Protein AF-A0A7S2V413-F1 (afdb_monomer_lite)

pLDDT: mean 97.08, std 3.79, range [61.97, 98.81]

Secondary structure (DSSP, 8-state):
-TT-BHHHHHHHHHHHHHHHHHHHTSB-S-HHHHHHTTTHHHH--S-S--B-SSSSS-S-SS-TTSPPPP-STTGGG-S--PBP-TT--B---------HHHHHHHHH-HHHHTTB-HHHHHTTTT--

Foldseek 3Di:
DFQAWLVVVQLVLLLVVLVVCCVLVQWDDDSVLCVVLVVSCLFFQARQKAFPDPDRRDPDLDDPPFDDQDPDGSSNRHSHRHGDHPPTDMDGHRGTDLDPVSVVVQCVDPSRVNTGDVVSSVVCPPPD

Radius of gyration: 15.75 Å; chains: 1; bounding box: 39×26×43 Å

InterPro domains:
  IPR000994 Peptidase M24 [PF00557] (1-100)
  IPR036005 Creatinase/aminopeptidase-like [G3DSA:3.90.230.10] (1-128)
  IPR036005 Creatinase/aminopeptidase-like [SSF55920] (1-101)
  IPR052433 Xaa-Pro dipeptidase-like [PTHR48480] (1-128)

Organism: NCBI:txid94617

Structure (mmCIF, N/CA/C/O backbone):
data_AF-A0A7S2V413-F1
#
_entry.id   AF-A0A7S2V413-F1
#
loop_
_atom_site.group_PDB
_atom_site.id
_atom_site.type_symbol
_atom_site.label_atom_id
_atom_site.label_alt_id
_atom_site.label_comp_id
_atom_site.label_asym_id
_atom_site.label_entity_id
_atom_site.label_seq_id
_atom_site.pdbx_PDB_ins_code
_atom_site.Cartn_x
_atom_site.Cartn_y
_atom_site.Cartn_z
_atom_site.occupancy
_atom_site.B_iso_or_equiv
_atom_site.auth_seq_id
_atom_site.auth_comp_id
_atom_site.auth_asym_id
_atom_site.auth_atom_id
_atom_site.pdbx_PDB_model_num
ATOM 1 N N . LYS A 1 1 ? -1.317 -0.142 -18.344 1.00 94.44 1 LYS A N 1
ATOM 2 C CA . LYS A 1 1 ? -1.028 0.143 -19.780 1.00 94.44 1 LYS A CA 1
ATOM 3 C C . LYS A 1 1 ? 0.245 0.981 -19.879 1.00 94.44 1 LYS A C 1
ATOM 5 O O . LYS A 1 1 ? 0.560 1.610 -18.870 1.00 94.44 1 LYS A O 1
ATOM 10 N N . PRO A 1 2 ? 0.942 1.027 -21.032 1.00 97.94 2 PRO A N 1
ATOM 11 C CA . PRO A 1 2 ? 2.110 1.890 -21.187 1.00 97.94 2 PRO A CA 1
ATOM 12 C C . PRO A 1 2 ? 1.807 3.350 -20.817 1.00 97.94 2 PRO A C 1
ATOM 14 O O . PRO A 1 2 ? 0.722 3.850 -21.121 1.00 97.94 2 PRO A O 1
ATOM 17 N N . GLY A 1 3 ? 2.746 3.998 -20.134 1.00 97.62 3 GLY A N 1
ATOM 18 C CA . GLY A 1 3 ? 2.659 5.371 -19.639 1.00 97.62 3 GLY A CA 1
ATOM 19 C C . GLY A 1 3 ? 2.013 5.545 -18.259 1.00 97.62 3 GLY A C 1
ATOM 20 O O . GLY A 1 3 ? 2.098 6.635 -17.710 1.00 97.62 3 GLY A O 1
ATOM 21 N N . VAL A 1 4 ? 1.384 4.516 -17.680 1.00 98.19 4 VAL A N 1
ATOM 22 C CA . VAL A 1 4 ? 0.799 4.602 -16.325 1.00 98.19 4 VAL A CA 1
ATOM 23 C C . VAL A 1 4 ? 1.890 4.468 -15.266 1.00 98.19 4 VAL A C 1
ATOM 25 O O . VAL A 1 4 ? 2.691 3.541 -15.351 1.00 98.19 4 VAL A O 1
ATOM 28 N N . SER A 1 5 ? 1.895 5.344 -14.263 1.00 97.62 5 SER A N 1
ATOM 29 C CA . SER A 1 5 ? 2.786 5.242 -13.103 1.00 97.62 5 SER A CA 1
ATOM 30 C C . SER A 1 5 ? 2.411 4.053 -12.219 1.00 97.62 5 SER A C 1
ATOM 32 O O . SER A 1 5 ? 1.235 3.828 -11.929 1.00 97.62 5 SER A O 1
ATOM 34 N N . TRP A 1 6 ? 3.406 3.283 -11.768 1.00 98.44 6 TRP A N 1
ATOM 35 C CA . TRP A 1 6 ? 3.160 2.199 -10.814 1.00 98.44 6 TRP A CA 1
ATOM 36 C C . TRP A 1 6 ? 2.737 2.714 -9.432 1.00 98.44 6 TRP A C 1
ATOM 38 O O . TRP A 1 6 ? 1.986 2.031 -8.737 1.00 98.44 6 TRP A O 1
ATOM 48 N N . LEU A 1 7 ? 3.140 3.938 -9.067 1.00 97.38 7 LEU A N 1
ATOM 49 C CA . LEU A 1 7 ? 2.653 4.605 -7.856 1.00 97.38 7 LEU A CA 1
ATOM 50 C C . LEU A 1 7 ? 1.141 4.836 -7.937 1.00 97.38 7 LEU A C 1
ATOM 52 O O . LEU A 1 7 ? 0.430 4.454 -7.018 1.00 97.38 7 LEU A O 1
ATOM 56 N N . ASP A 1 8 ? 0.633 5.325 -9.071 1.00 98.06 8 ASP A N 1
ATOM 57 C CA . ASP A 1 8 ? -0.807 5.566 -9.253 1.00 98.06 8 ASP A CA 1
ATOM 58 C C . ASP A 1 8 ? -1.622 4.267 -9.143 1.00 98.06 8 ASP A C 1
ATOM 60 O O . ASP A 1 8 ? -2.776 4.271 -8.716 1.00 98.06 8 ASP A O 1
ATOM 64 N N . MET A 1 9 ? -1.036 3.130 -9.537 1.00 98.62 9 MET A N 1
ATOM 65 C CA . MET A 1 9 ? -1.678 1.823 -9.375 1.00 98.62 9 MET A CA 1
ATOM 66 C C . MET A 1 9 ? -1.701 1.383 -7.912 1.00 98.62 9 MET A C 1
ATOM 68 O O . MET A 1 9 ? -2.717 0.857 -7.457 1.00 98.62 9 MET A O 1
ATOM 72 N N . HIS A 1 10 ? -0.628 1.633 -7.158 1.00 98.50 10 HIS A N 1
ATOM 73 C CA . HIS A 1 10 ? -0.616 1.409 -5.714 1.00 98.50 10 HIS A CA 1
ATOM 74 C C . HIS A 1 10 ? -1.648 2.297 -5.002 1.00 98.50 10 HIS A C 1
ATOM 76 O O . HIS A 1 10 ? -2.454 1.778 -4.229 1.00 98.50 10 HIS A O 1
ATOM 82 N N . ASP A 1 11 ? -1.731 3.582 -5.354 1.00 98.06 11 ASP A N 1
ATOM 83 C CA . ASP A 1 11 ? -2.757 4.506 -4.851 1.00 98.06 11 ASP A CA 1
ATOM 84 C C . ASP A 1 11 ? -4.162 3.992 -5.142 1.00 98.06 11 ASP A C 1
ATOM 86 O O . ASP A 1 11 ? -5.026 3.996 -4.266 1.00 98.06 11 ASP A O 1
ATOM 90 N N . LEU A 1 12 ? -4.397 3.504 -6.363 1.00 98.69 12 LEU A N 1
ATOM 91 C CA . LEU A 1 12 ? -5.674 2.909 -6.739 1.00 98.69 12 LEU A CA 1
ATOM 92 C C . LEU A 1 12 ? -6.009 1.698 -5.860 1.00 98.69 12 LEU A C 1
ATOM 94 O O . LEU A 1 12 ? -7.153 1.567 -5.428 1.00 98.69 12 LEU A O 1
ATOM 98 N N . SER A 1 13 ? -5.031 0.837 -5.563 1.00 98.69 13 SER A N 1
ATOM 99 C CA . SER A 1 13 ? -5.252 -0.323 -4.695 1.00 98.69 13 SER A CA 1
ATOM 100 C C . SER A 1 13 ? -5.665 0.083 -3.275 1.00 98.69 13 SER A C 1
ATOM 102 O O . SER A 1 13 ? -6.642 -0.454 -2.752 1.00 98.69 13 SER A O 1
ATOM 104 N N . TYR A 1 14 ? -5.025 1.104 -2.694 1.00 98.62 14 TYR A N 1
ATOM 105 C CA . TYR A 1 14 ? -5.431 1.665 -1.402 1.00 98.62 14 TYR A CA 1
ATOM 106 C C . TYR A 1 14 ? -6.792 2.350 -1.455 1.00 98.62 14 TYR A C 1
ATOM 108 O O . TYR A 1 14 ? -7.600 2.148 -0.553 1.00 98.62 14 TYR A O 1
ATOM 116 N N . ARG A 1 15 ? -7.094 3.105 -2.517 1.00 98.75 15 ARG A N 1
ATOM 117 C CA . ARG A 1 15 ? -8.408 3.743 -2.684 1.00 98.75 15 ARG A CA 1
ATOM 118 C C . ARG A 1 15 ? -9.525 2.712 -2.711 1.00 98.75 15 ARG A C 1
ATOM 120 O O . ARG A 1 15 ? -10.536 2.914 -2.043 1.00 98.75 15 ARG A O 1
ATOM 127 N N . VAL A 1 16 ? -9.346 1.613 -3.447 1.00 98.81 16 VAL A N 1
ATOM 128 C CA . VAL A 1 16 ? -10.317 0.511 -3.487 1.00 98.81 16 VAL A CA 1
ATOM 129 C C . VAL A 1 16 ? -10.449 -0.132 -2.108 1.00 98.81 16 VAL A C 1
ATOM 131 O O . VAL A 1 16 ? -11.568 -0.235 -1.616 1.00 98.81 16 VAL A O 1
ATOM 134 N N . LEU A 1 17 ? -9.336 -0.479 -1.450 1.00 98.62 17 LEU A N 1
ATOM 135 C CA . LEU A 1 17 ? -9.341 -1.056 -0.100 1.0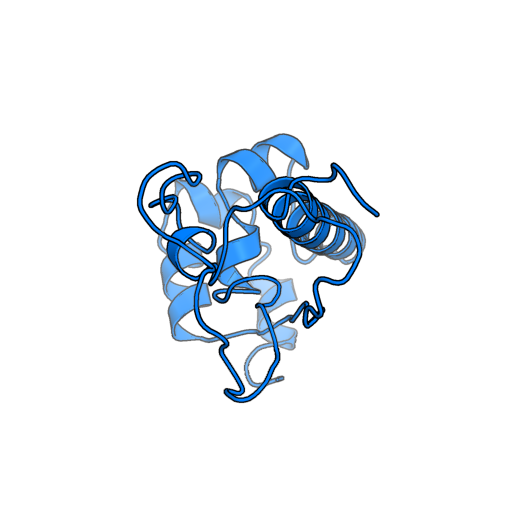0 98.62 17 LEU A CA 1
ATOM 136 C C . LEU A 1 17 ? -10.115 -0.170 0.885 1.00 98.62 17 LEU A C 1
ATOM 138 O O . LEU A 1 17 ? -11.085 -0.625 1.489 1.00 98.62 17 LEU A O 1
ATOM 142 N N . CYS A 1 18 ? -9.739 1.105 1.002 1.00 98.75 18 CYS A N 1
ATOM 143 C CA . CYS A 1 18 ? -10.384 2.053 1.908 1.00 98.75 18 CYS A CA 1
ATOM 144 C C . CYS A 1 18 ? -11.865 2.259 1.561 1.00 98.75 18 CYS A C 1
ATOM 146 O O . CYS A 1 18 ? -12.699 2.303 2.459 1.00 98.75 18 CYS A O 1
ATOM 148 N N . THR A 1 19 ? -12.214 2.338 0.272 1.00 98.81 19 THR A N 1
ATOM 149 C CA . THR A 1 19 ? -13.611 2.484 -0.172 1.00 98.81 19 THR A CA 1
ATOM 150 C C . THR A 1 19 ? -14.462 1.289 0.245 1.00 98.81 19 THR A C 1
ATOM 152 O O . THR A 1 19 ? -15.562 1.472 0.764 1.00 98.81 19 THR A O 1
ATOM 155 N N . GLU A 1 20 ? -13.977 0.065 0.037 1.00 98.62 20 GLU A N 1
ATOM 156 C CA . GLU A 1 20 ? -14.721 -1.133 0.432 1.00 98.62 20 GLU A CA 1
ATOM 157 C C . GLU A 1 20 ? -14.807 -1.261 1.955 1.00 98.62 20 GLU A C 1
ATOM 159 O O . GLU A 1 20 ? -15.855 -1.610 2.489 1.00 98.62 20 GLU A O 1
ATOM 164 N N . PHE A 1 21 ? -13.759 -0.881 2.679 1.00 98.56 21 PHE A N 1
ATOM 165 C CA . PHE A 1 21 ? -13.762 -0.906 4.140 1.00 98.56 21 PHE A CA 1
ATOM 166 C C . PHE A 1 21 ? -14.709 0.134 4.754 1.00 98.56 21 PHE A C 1
ATOM 168 O O . PHE A 1 21 ? -15.357 -0.160 5.760 1.00 98.56 21 PHE A O 1
ATOM 175 N N . LEU A 1 22 ? -14.845 1.313 4.137 1.00 98.75 22 LEU A N 1
ATOM 176 C CA . LEU A 1 22 ? -15.868 2.299 4.499 1.00 98.75 22 LEU A CA 1
ATOM 177 C C . LEU A 1 22 ? -17.280 1.728 4.292 1.00 98.75 22 LEU A C 1
ATOM 179 O O . LEU A 1 22 ? -18.137 1.880 5.159 1.00 98.75 22 LEU A O 1
ATOM 183 N N . LYS A 1 23 ? -17.528 1.019 3.179 1.00 98.62 23 LYS A N 1
ATOM 184 C CA . LYS A 1 23 ? -18.825 0.363 2.917 1.00 98.62 23 LYS A CA 1
ATOM 185 C C . LYS A 1 23 ? -19.134 -0.758 3.910 1.00 98.62 23 LYS A C 1
ATOM 187 O O . LYS A 1 23 ? -20.291 -0.932 4.279 1.00 98.62 23 LYS A O 1
ATOM 192 N N . LEU A 1 24 ? -18.116 -1.515 4.320 1.00 97.88 24 LEU A N 1
ATOM 193 C CA . LEU A 1 24 ? -18.234 -2.602 5.296 1.00 97.88 24 LEU A CA 1
ATOM 194 C C . LEU A 1 24 ? -18.333 -2.103 6.747 1.00 97.88 24 LEU A C 1
ATOM 196 O O . LEU A 1 24 ? -18.610 -2.900 7.637 1.00 97.88 24 LEU A O 1
ATOM 200 N N . GLY A 1 25 ? -18.110 -0.810 7.001 1.00 98.31 25 GLY A N 1
ATOM 201 C CA . GLY A 1 25 ? -18.115 -0.242 8.351 1.00 98.31 25 GLY A CA 1
ATOM 202 C C . GLY A 1 25 ? -16.876 -0.586 9.185 1.00 98.31 25 GLY A C 1
ATOM 203 O O . GLY A 1 25 ? -16.899 -0.405 10.399 1.00 98.31 25 GLY A O 1
ATOM 204 N N . LEU A 1 26 ? -15.797 -1.062 8.554 1.00 98.31 26 LEU A N 1
ATOM 205 C CA . LEU A 1 26 ? -14.501 -1.304 9.208 1.00 98.31 26 LEU A CA 1
ATOM 206 C C . LEU A 1 26 ? -13.729 -0.001 9.436 1.00 98.31 26 LEU A C 1
ATOM 208 O O . LEU A 1 26 ? -12.948 0.128 10.382 1.00 98.31 26 LEU A O 1
ATOM 212 N N . LEU A 1 27 ? -13.959 0.967 8.549 1.00 98.62 27 LEU A N 1
ATOM 213 C CA . LEU A 1 27 ? -13.406 2.312 8.602 1.00 98.62 27 LEU A CA 1
ATOM 214 C C . LEU A 1 27 ? -14.534 3.347 8.617 1.00 98.62 27 LEU A C 1
ATOM 216 O O . LEU A 1 27 ? -15.663 3.069 8.211 1.00 98.62 27 LEU A O 1
ATOM 220 N N . ARG A 1 28 ? -14.210 4.566 9.044 1.00 98.56 28 ARG A N 1
ATOM 221 C CA . ARG A 1 28 ? -15.092 5.742 9.029 1.00 98.56 28 ARG A CA 1
ATOM 222 C C . ARG A 1 28 ? -14.319 6.996 8.626 1.00 98.56 28 ARG A C 1
ATOM 224 O O . ARG A 1 28 ? -13.102 7.031 8.771 1.00 98.56 28 ARG A O 1
ATOM 231 N N . GLY A 1 29 ? -15.037 8.032 8.201 1.00 98.12 29 GLY A N 1
ATOM 232 C CA . GLY A 1 29 ? -14.467 9.299 7.730 1.00 98.12 29 GLY A CA 1
ATOM 233 C C . GLY A 1 29 ? -14.540 9.440 6.210 1.00 98.12 29 GLY A C 1
ATOM 234 O O . GLY A 1 29 ? -15.246 8.682 5.546 1.00 98.12 29 GLY A O 1
ATOM 235 N N . GLU A 1 30 ? -13.816 10.418 5.672 1.00 98.44 30 GLU A N 1
ATOM 236 C CA . GLU A 1 30 ? -13.803 10.728 4.239 1.00 98.44 30 GLU A CA 1
ATOM 237 C C . GLU A 1 30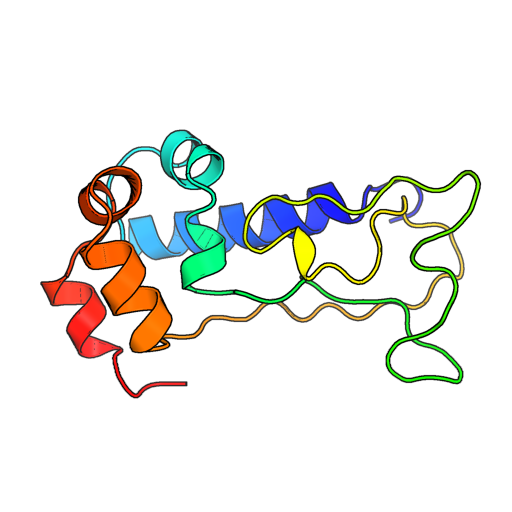 ? -12.628 10.050 3.530 1.00 98.44 30 GLU A C 1
ATOM 239 O O . GLU A 1 30 ? -11.496 10.105 4.009 1.00 98.44 30 GLU A O 1
ATOM 244 N N . LEU A 1 31 ? -12.871 9.446 2.359 1.00 98.50 31 LEU A N 1
ATOM 245 C CA . LEU A 1 31 ? -11.869 8.646 1.635 1.00 98.50 31 LEU A CA 1
ATOM 246 C C . LEU A 1 31 ? -10.529 9.375 1.450 1.00 98.50 31 LEU A C 1
ATOM 248 O O . LEU A 1 31 ? -9.481 8.764 1.631 1.00 98.50 31 LEU A O 1
ATOM 252 N N . GLU A 1 32 ? -10.549 10.662 1.104 1.00 98.38 32 GLU A N 1
ATOM 253 C CA . GLU A 1 32 ? -9.314 11.428 0.897 1.00 98.38 32 GLU A CA 1
ATOM 254 C C . GLU A 1 32 ? -8.502 11.584 2.190 1.00 98.38 32 GLU A C 1
ATOM 256 O O . GLU A 1 32 ? -7.284 11.453 2.158 1.00 98.38 32 GLU A O 1
ATOM 261 N N . GLU A 1 33 ? -9.154 11.741 3.345 1.00 98.38 33 GLU A N 1
ATOM 262 C CA . GLU A 1 33 ? -8.457 11.825 4.634 1.00 98.38 33 GLU A CA 1
ATOM 263 C C . GLU A 1 33 ? -7.788 10.492 5.004 1.00 98.38 33 GLU A C 1
ATOM 265 O O . GLU A 1 33 ? -6.678 10.470 5.540 1.00 98.38 33 GLU A O 1
ATOM 270 N N . LEU A 1 34 ? -8.438 9.368 4.678 1.00 98.38 34 LEU A N 1
ATOM 271 C CA . LEU A 1 34 ? -7.866 8.031 4.853 1.00 98.38 34 LEU A CA 1
ATOM 272 C C . LEU A 1 34 ? -6.635 7.834 3.953 1.00 98.38 34 LEU A C 1
ATOM 274 O O . LEU A 1 34 ? -5.645 7.227 4.375 1.00 98.38 34 LEU A O 1
ATOM 278 N N . MET A 1 35 ? -6.695 8.336 2.716 1.00 97.94 35 MET A N 1
ATOM 279 C CA . MET A 1 35 ? -5.586 8.279 1.762 1.00 97.94 35 MET A CA 1
ATOM 280 C C . MET A 1 35 ? -4.405 9.142 2.216 1.00 97.94 35 MET A C 1
ATOM 282 O O . MET A 1 35 ? -3.274 8.654 2.217 1.00 97.94 35 MET A O 1
ATOM 286 N N . ASP A 1 36 ? -4.660 10.366 2.680 1.00 97.12 36 ASP A N 1
ATOM 287 C CA . ASP A 1 36 ? -3.638 11.275 3.215 1.00 97.12 36 ASP A CA 1
ATOM 288 C C . ASP A 1 36 ? -2.953 10.698 4.464 1.00 97.12 36 ASP A C 1
ATOM 290 O O . ASP A 1 36 ? -1.735 10.813 4.637 1.00 97.12 36 ASP A O 1
ATOM 294 N N . ALA A 1 37 ? -3.713 9.991 5.307 1.00 96.50 37 ALA A N 1
ATOM 295 C CA . ALA A 1 37 ? -3.191 9.272 6.467 1.00 96.50 37 ALA A CA 1
ATOM 296 C C . ALA A 1 37 ? -2.408 7.990 6.109 1.00 96.50 37 ALA A C 1
ATOM 298 O O . ALA A 1 37 ? -1.849 7.346 7.002 1.00 96.50 37 ALA A O 1
ATOM 299 N N . ASN A 1 38 ? -2.339 7.619 4.823 1.00 96.44 38 ASN A N 1
ATOM 300 C CA . ASN A 1 38 ? -1.785 6.357 4.317 1.00 96.44 38 ASN A CA 1
ATOM 301 C C . ASN A 1 38 ? -2.416 5.128 4.997 1.00 96.44 38 ASN A C 1
ATOM 303 O O . ASN A 1 38 ? -1.744 4.128 5.237 1.00 96.44 38 ASN A O 1
ATOM 307 N N . LEU A 1 39 ? -3.710 5.191 5.328 1.00 97.88 39 LEU A N 1
ATOM 308 C CA . LEU A 1 39 ? -4.362 4.189 6.176 1.00 97.88 39 LEU A CA 1
ATOM 309 C C . LEU A 1 39 ? -4.382 2.789 5.542 1.00 97.88 39 LEU A C 1
ATOM 311 O O . LEU A 1 39 ? -4.319 1.787 6.251 1.00 97.88 39 LEU A O 1
ATOM 315 N N . GLY A 1 40 ? -4.377 2.716 4.207 1.00 97.62 40 GLY A N 1
ATOM 316 C CA . GLY A 1 40 ? -4.254 1.459 3.467 1.00 97.62 40 GLY A CA 1
ATOM 317 C C . GLY A 1 40 ? -3.007 0.647 3.841 1.00 97.62 40 GLY A C 1
ATOM 318 O O . GLY A 1 40 ? -3.070 -0.580 3.841 1.00 97.62 40 GLY A O 1
ATOM 319 N N . SER A 1 41 ? -1.911 1.293 4.266 1.00 97.81 41 SER A N 1
ATOM 320 C CA . SER A 1 41 ? -0.678 0.591 4.649 1.00 97.81 41 SER A CA 1
ATOM 321 C C . SER A 1 41 ? -0.816 -0.239 5.927 1.00 97.81 41 SER A C 1
ATOM 323 O O . SER A 1 41 ? 0.033 -1.085 6.194 1.00 97.81 41 SER A O 1
ATOM 325 N N . VAL A 1 42 ? -1.847 0.013 6.743 1.00 97.94 42 VAL A N 1
ATOM 326 C CA . VAL A 1 42 ? -2.153 -0.804 7.929 1.00 97.94 42 VAL A CA 1
ATOM 327 C C . VAL A 1 42 ? -2.612 -2.201 7.506 1.00 97.94 42 VAL A C 1
ATOM 329 O O . VAL A 1 42 ? -2.245 -3.187 8.139 1.00 97.94 42 VAL A O 1
ATOM 332 N N . PHE A 1 43 ? -3.369 -2.280 6.410 1.00 97.88 43 PHE A N 1
ATOM 333 C CA . PHE A 1 43 ? -4.008 -3.508 5.930 1.00 97.88 43 PHE A CA 1
ATOM 334 C C . PHE A 1 43 ? -3.284 -4.148 4.745 1.00 97.88 43 PHE A C 1
ATOM 336 O O . PHE A 1 43 ? -3.455 -5.335 4.497 1.00 97.88 43 PHE A O 1
A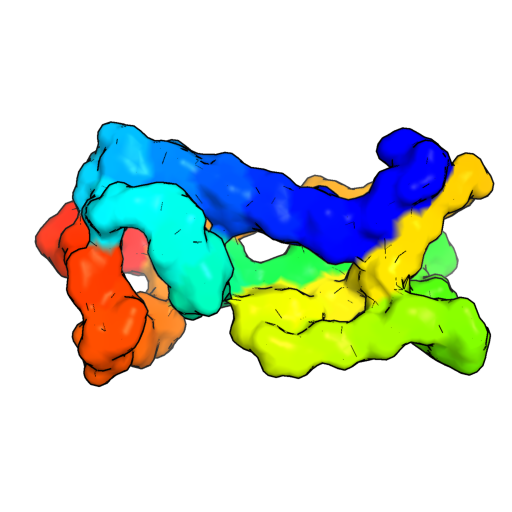TOM 343 N N . MET A 1 44 ? -2.464 -3.388 4.021 1.00 97.94 44 MET A N 1
ATOM 344 C CA . MET A 1 44 ? -1.612 -3.873 2.938 1.00 97.94 44 MET A CA 1
ATOM 345 C C . MET A 1 44 ? -0.222 -3.231 3.081 1.00 97.94 44 MET A C 1
ATOM 347 O O . MET A 1 44 ? 0.066 -2.222 2.443 1.00 97.94 44 MET A O 1
ATOM 351 N N . PRO A 1 45 ? 0.655 -3.774 3.948 1.00 97.31 45 PRO A N 1
ATOM 352 C CA . PRO A 1 45 ? 1.932 -3.135 4.290 1.00 97.31 45 PRO A CA 1
ATOM 353 C C . PRO A 1 45 ? 3.021 -3.291 3.213 1.00 97.31 45 PRO A C 1
ATOM 355 O O . PRO A 1 45 ? 4.107 -2.710 3.323 1.00 97.31 45 PRO A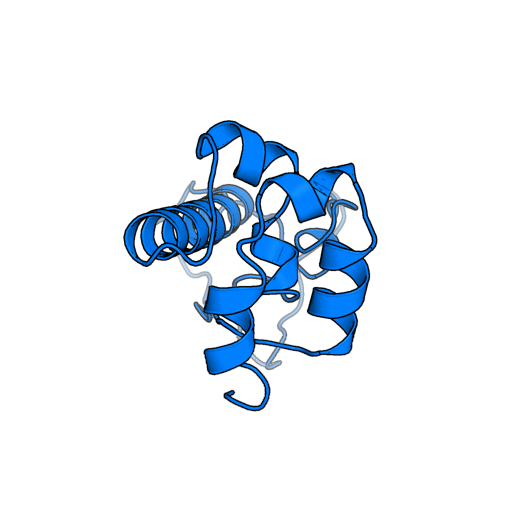 O 1
ATOM 358 N N . HIS A 1 46 ? 2.767 -4.102 2.185 1.00 97.94 46 HIS A N 1
ATOM 359 C CA . HIS A 1 46 ? 3.682 -4.335 1.072 1.00 97.94 46 HIS A CA 1
ATOM 360 C C . HIS A 1 46 ? 3.298 -3.519 -0.173 1.00 97.94 46 HIS A C 1
ATOM 362 O O . HIS A 1 46 ? 2.202 -2.976 -0.288 1.00 97.94 46 HIS A O 1
ATOM 368 N N . GLY A 1 47 ? 4.223 -3.443 -1.134 1.00 98.12 47 GLY A N 1
ATOM 369 C CA . GLY A 1 47 ? 3.946 -2.836 -2.434 1.00 98.12 47 GLY A CA 1
ATOM 370 C C . GLY A 1 47 ? 2.938 -3.655 -3.245 1.00 98.12 47 GLY A C 1
ATOM 371 O O . GLY A 1 47 ? 2.848 -4.867 -3.072 1.00 98.12 47 GLY A O 1
ATOM 372 N N . LEU A 1 48 ? 2.227 -3.005 -4.172 1.00 98.69 48 LEU A N 1
ATOM 373 C CA . LEU A 1 48 ? 1.209 -3.650 -5.023 1.00 98.69 48 LEU A CA 1
ATOM 374 C C . LEU A 1 48 ? 1.758 -4.786 -5.905 1.00 98.69 48 LEU A C 1
ATOM 376 O O . LEU A 1 48 ? 1.001 -5.628 -6.374 1.00 98.69 48 LEU A O 1
ATOM 380 N N . GLY A 1 49 ? 3.052 -4.761 -6.200 1.00 98.56 49 GLY A N 1
ATOM 381 C CA . GLY A 1 49 ? 3.711 -5.742 -7.047 1.00 98.56 49 GLY A CA 1
ATOM 382 C C . GLY A 1 49 ? 5.052 -5.233 -7.544 1.00 98.56 49 GLY A C 1
ATOM 383 O O . GLY A 1 49 ? 5.543 -4.173 -7.121 1.00 98.56 49 GLY A O 1
ATOM 384 N N . HIS A 1 50 ? 5.665 -6.008 -8.427 1.00 98.75 50 HIS A N 1
ATOM 385 C CA . HIS A 1 50 ? 7.051 -5.831 -8.823 1.00 98.75 50 HIS A CA 1
ATOM 386 C C . HIS A 1 50 ? 7.338 -6.384 -10.215 1.00 98.75 50 HIS A C 1
ATOM 388 O O . HIS A 1 50 ? 6.589 -7.203 -10.747 1.00 98.75 50 HIS A O 1
ATOM 394 N N . LEU A 1 51 ? 8.449 -5.934 -10.803 1.00 98.69 51 LEU A N 1
ATOM 395 C CA . LEU A 1 51 ? 8.951 -6.502 -12.051 1.00 98.69 51 LEU A CA 1
ATOM 396 C C . LEU A 1 51 ? 9.262 -7.990 -11.847 1.00 98.69 51 LEU A C 1
ATOM 398 O O . LEU A 1 51 ? 9.742 -8.385 -10.780 1.00 98.69 51 LEU A O 1
ATOM 402 N N . LEU A 1 52 ? 8.957 -8.796 -12.858 1.00 98.69 52 LEU A N 1
ATOM 403 C CA . LEU A 1 52 ? 9.159 -10.240 -12.852 1.00 98.69 52 LEU A CA 1
ATOM 404 C C . LEU A 1 52 ? 9.907 -10.650 -14.121 1.00 98.69 52 LEU A C 1
ATOM 406 O O . LEU A 1 52 ? 9.508 -10.269 -15.220 1.00 98.69 52 LEU A O 1
ATOM 410 N N . GLY A 1 53 ? 10.950 -11.461 -13.974 1.00 98.31 53 GLY A N 1
ATOM 411 C CA . GLY A 1 53 ? 11.783 -11.885 -15.094 1.00 98.31 53 GLY A CA 1
ATOM 412 C C . GLY A 1 53 ? 12.578 -13.135 -14.755 1.00 98.31 53 GLY A C 1
ATOM 413 O O . GLY A 1 53 ? 11.998 -14.155 -14.386 1.00 98.31 53 GLY A O 1
ATOM 414 N N . LEU A 1 54 ? 13.904 -13.068 -14.906 1.00 98.25 54 LEU A N 1
ATOM 415 C CA . LEU A 1 54 ? 14.786 -14.162 -14.480 1.00 98.25 54 LEU A CA 1
ATOM 416 C C . LEU A 1 54 ? 14.788 -14.311 -12.955 1.00 98.25 54 LEU A C 1
ATOM 418 O O . LEU A 1 54 ? 14.788 -15.434 -12.454 1.00 98.25 54 LEU A O 1
ATOM 422 N N . ASP A 1 55 ? 14.732 -13.188 -12.240 1.00 98.38 55 ASP A N 1
ATOM 423 C CA . ASP A 1 55 ? 14.517 -13.155 -10.800 1.00 98.38 55 ASP A CA 1
ATOM 424 C C . ASP A 1 55 ? 13.029 -12.940 -10.485 1.00 98.38 55 ASP A C 1
ATOM 426 O O . ASP A 1 55 ? 12.318 -12.226 -11.203 1.00 98.38 55 ASP A O 1
ATOM 430 N N . THR A 1 56 ? 12.555 -13.519 -9.373 1.00 98.19 56 THR A N 1
ATOM 431 C CA . THR A 1 56 ? 11.182 -13.284 -8.892 1.00 98.19 56 THR A CA 1
ATOM 432 C C . THR A 1 56 ? 10.951 -11.792 -8.665 1.00 98.19 56 THR A C 1
ATOM 434 O O . THR A 1 56 ? 10.005 -11.229 -9.197 1.00 98.19 56 THR A O 1
ATOM 437 N N . HIS A 1 57 ? 11.845 -11.139 -7.920 1.00 98.38 57 HIS A N 1
ATOM 438 C CA . HIS A 1 57 ? 11.892 -9.684 -7.796 1.00 98.38 57 HIS A CA 1
ATOM 439 C C . HIS A 1 57 ? 12.936 -9.144 -8.775 1.00 98.38 57 HIS A C 1
ATOM 441 O O . HIS A 1 57 ? 14.089 -8.953 -8.386 1.00 98.38 57 HIS A O 1
ATOM 447 N N . ASP A 1 58 ? 12.543 -8.940 -10.031 1.00 98.50 58 ASP A N 1
ATOM 448 C CA . ASP A 1 58 ? 13.486 -8.600 -11.096 1.00 98.50 58 ASP A CA 1
ATOM 449 C C . ASP A 1 58 ? 14.144 -7.225 -10.902 1.00 98.50 58 ASP A C 1
ATOM 451 O O . ASP A 1 58 ? 13.631 -6.329 -10.216 1.00 98.50 58 ASP A O 1
ATOM 455 N N . VAL A 1 59 ? 15.322 -7.068 -11.499 1.00 97.94 59 VAL A N 1
ATOM 456 C CA . VAL A 1 59 ? 16.151 -5.864 -11.382 1.00 97.94 59 VAL A CA 1
ATOM 457 C C . VAL A 1 59 ? 15.547 -4.660 -12.123 1.00 97.94 59 VAL A C 1
ATOM 459 O O . VAL A 1 59 ? 14.573 -4.755 -12.866 1.00 97.94 59 VAL A O 1
ATOM 462 N N . GLY A 1 60 ? 16.132 -3.471 -11.938 1.00 96.94 60 GLY A N 1
ATOM 463 C CA . GLY A 1 60 ? 15.764 -2.280 -12.720 1.00 96.94 60 GLY A CA 1
ATOM 464 C C . GLY A 1 60 ? 14.467 -1.588 -12.286 1.00 96.94 60 GLY A C 1
ATOM 465 O O . GLY A 1 60 ? 13.959 -0.727 -13.009 1.00 96.94 60 GLY A O 1
ATOM 466 N N . GLY A 1 61 ? 13.940 -1.930 -11.106 1.00 97.56 61 GLY A N 1
ATOM 467 C CA . GLY A 1 61 ? 12.820 -1.221 -10.485 1.00 97.56 61 GLY A CA 1
ATOM 468 C C . GLY A 1 61 ? 13.180 0.186 -9.982 1.00 97.56 61 GLY A C 1
ATOM 469 O O . GLY A 1 61 ? 12.317 1.065 -9.996 1.00 97.56 61 GLY A O 1
ATOM 470 N N . TYR A 1 62 ? 14.448 0.395 -9.607 1.00 97.94 62 TYR A N 1
ATOM 471 C CA . TYR A 1 62 ? 15.053 1.665 -9.187 1.00 97.94 62 TYR A CA 1
ATOM 472 C C . TYR A 1 62 ? 16.487 1.769 -9.723 1.00 97.94 62 TYR A C 1
ATOM 474 O O . TYR A 1 62 ? 17.149 0.750 -9.915 1.00 97.94 62 TYR A O 1
ATOM 482 N N . GLY A 1 63 ? 16.972 2.991 -9.947 1.00 94.69 63 GLY A N 1
ATOM 483 C CA . GLY A 1 63 ? 18.297 3.249 -10.509 1.00 94.69 63 GLY A CA 1
ATOM 484 C C . GLY A 1 63 ? 18.471 4.708 -10.926 1.00 94.69 63 GLY A C 1
ATOM 485 O O . GLY A 1 63 ? 17.576 5.530 -10.728 1.00 94.69 63 GLY A O 1
ATOM 486 N N . GLU A 1 64 ? 19.625 5.031 -11.504 1.00 95.00 64 GLU A N 1
ATOM 487 C CA . GLU A 1 64 ? 19.903 6.370 -12.028 1.00 95.00 64 GLU A CA 1
ATOM 488 C C . GLU A 1 64 ? 18.906 6.744 -13.139 1.00 95.00 64 GLU A C 1
ATOM 490 O O . GLU A 1 64 ? 18.598 5.934 -14.013 1.00 95.00 64 GLU A O 1
ATOM 495 N N . GLY A 1 65 ? 18.360 7.961 -13.082 1.00 93.75 65 GLY A N 1
ATOM 496 C CA . GLY A 1 65 ? 17.364 8.447 -14.044 1.00 93.75 65 GLY A CA 1
ATOM 497 C C . GLY A 1 65 ? 15.945 7.888 -13.864 1.00 93.75 65 GLY A C 1
ATOM 498 O O . GLY A 1 65 ? 15.051 8.274 -14.615 1.00 93.75 65 GLY A O 1
ATOM 499 N N . LEU A 1 66 ? 15.712 7.019 -12.874 1.00 95.50 66 LEU A N 1
ATOM 500 C CA . LEU A 1 66 ? 14.384 6.505 -12.530 1.00 95.50 66 LEU A CA 1
ATOM 501 C C . LEU A 1 66 ? 13.788 7.255 -11.326 1.00 95.50 66 LEU A C 1
ATOM 503 O O . LEU A 1 66 ? 14.537 7.822 -10.525 1.00 95.50 66 LEU A O 1
ATOM 507 N N . PRO A 1 67 ? 12.451 7.248 -11.158 1.00 95.31 67 PRO A N 1
ATOM 508 C CA . PRO A 1 67 ? 11.816 7.837 -9.985 1.00 95.31 67 PRO A CA 1
ATOM 509 C C . PRO A 1 67 ? 12.376 7.254 -8.675 1.00 95.31 67 PRO A C 1
ATOM 511 O O . PRO A 1 67 ? 12.615 6.042 -8.598 1.00 95.31 67 PRO A O 1
ATOM 514 N N . PRO A 1 68 ? 12.600 8.089 -7.643 1.00 94.81 68 PRO A N 1
ATOM 515 C CA . PRO A 1 68 ? 13.152 7.629 -6.378 1.00 94.81 68 PRO A CA 1
ATOM 516 C C . PRO A 1 68 ? 12.144 6.771 -5.607 1.00 94.81 68 PRO A C 1
ATOM 518 O O . PRO A 1 68 ? 10.941 6.779 -5.870 1.00 94.81 68 PRO A O 1
ATOM 521 N N . ARG A 1 69 ? 12.646 6.036 -4.613 1.00 95.19 69 ARG A N 1
ATOM 522 C CA . ARG A 1 69 ? 11.794 5.323 -3.660 1.00 95.19 69 ARG A CA 1
ATOM 523 C C . ARG A 1 69 ? 11.094 6.329 -2.747 1.00 95.19 69 ARG A C 1
ATOM 525 O O . ARG A 1 69 ? 11.748 7.186 -2.157 1.00 95.19 69 ARG A O 1
ATOM 532 N N . ASP A 1 70 ? 9.783 6.187 -2.621 1.00 95.06 70 ASP A N 1
ATOM 533 C CA . ASP A 1 70 ? 8.964 6.953 -1.686 1.00 95.06 70 ASP A CA 1
ATOM 534 C C . ASP A 1 70 ? 9.161 6.414 -0.258 1.00 95.06 70 ASP A C 1
ATOM 536 O O . ASP A 1 70 ? 9.261 5.206 -0.056 1.00 95.06 70 ASP A O 1
ATOM 540 N N . SER A 1 71 ? 9.277 7.295 0.733 1.00 95.69 71 SER A N 1
ATOM 541 C CA . SER A 1 71 ? 9.517 6.923 2.131 1.00 95.69 71 SER A CA 1
ATOM 542 C C . SER A 1 71 ? 8.242 6.807 2.971 1.00 95.69 71 SER A C 1
ATOM 544 O O . SER A 1 71 ? 8.327 6.387 4.127 1.00 95.69 71 SER A O 1
ATOM 546 N N . ARG A 1 72 ? 7.069 7.153 2.422 1.00 95.19 72 ARG A N 1
ATOM 547 C CA . ARG A 1 72 ? 5.782 7.042 3.120 1.00 95.19 72 ARG A CA 1
ATOM 548 C C . ARG A 1 72 ? 5.477 5.581 3.503 1.00 95.19 72 ARG A C 1
ATOM 550 O O . ARG A 1 72 ? 5.899 4.658 2.795 1.00 95.19 72 ARG A O 1
ATOM 557 N N . PRO A 1 73 ? 4.738 5.340 4.606 1.00 93.56 73 PRO A N 1
ATOM 558 C CA . PRO A 1 73 ? 4.294 4.001 4.996 1.00 93.56 73 PRO A CA 1
ATOM 559 C C . PRO A 1 73 ? 3.587 3.264 3.853 1.00 93.56 73 PRO A C 1
ATOM 561 O O . PRO A 1 73 ? 2.759 3.842 3.157 1.00 93.56 73 PRO A O 1
ATOM 564 N N . GLY A 1 74 ? 3.937 1.995 3.632 1.00 94.00 74 GLY A N 1
ATOM 565 C CA . GLY A 1 74 ? 3.413 1.179 2.530 1.00 94.00 74 GLY A CA 1
ATOM 566 C C . GLY A 1 74 ? 4.092 1.438 1.178 1.00 94.00 74 GLY A C 1
ATOM 567 O O . GLY A 1 74 ? 4.532 0.499 0.518 1.00 94.00 74 GLY A O 1
ATOM 568 N N . TYR A 1 75 ? 4.301 2.704 0.809 1.00 97.31 75 TYR A N 1
ATOM 569 C CA . TYR A 1 75 ? 4.995 3.079 -0.431 1.00 97.31 75 TYR A CA 1
ATOM 570 C C . TYR A 1 75 ? 6.479 2.711 -0.417 1.00 97.31 75 TYR A C 1
ATOM 572 O O . TYR A 1 75 ? 7.037 2.321 -1.443 1.00 97.31 75 TYR A O 1
ATOM 580 N N . SER A 1 76 ? 7.117 2.772 0.753 1.00 96.94 76 SER A N 1
ATOM 581 C CA . SER A 1 76 ? 8.516 2.364 0.927 1.00 96.94 76 SER A CA 1
ATOM 582 C C . SER A 1 76 ? 8.768 0.890 0.606 1.00 96.94 76 SER A C 1
ATOM 584 O O . SER A 1 76 ? 9.895 0.528 0.245 1.00 96.94 76 SER A O 1
ATOM 586 N N . SER A 1 77 ? 7.717 0.065 0.633 1.00 97.62 77 SER A N 1
ATOM 587 C CA . SER A 1 77 ? 7.738 -1.351 0.262 1.00 97.62 77 SER A CA 1
ATOM 588 C C . SER A 1 77 ? 7.588 -1.600 -1.245 1.00 97.62 77 SER A C 1
ATOM 590 O O . SER A 1 77 ? 7.761 -2.739 -1.686 1.00 97.62 77 SER A O 1
ATOM 592 N N . LEU A 1 78 ? 7.288 -0.582 -2.064 1.00 98.31 78 LEU A N 1
ATOM 593 C CA . LEU A 1 78 ? 7.224 -0.742 -3.520 1.00 98.31 78 LEU A CA 1
ATOM 594 C C . LEU A 1 78 ? 8.576 -1.187 -4.080 1.00 98.31 78 LEU A C 1
ATOM 596 O O . LEU A 1 78 ? 9.642 -0.728 -3.666 1.00 98.31 78 LEU A O 1
ATOM 600 N N . ARG A 1 79 ? 8.552 -2.110 -5.043 1.00 98.38 79 ARG A N 1
ATOM 601 C CA . ARG A 1 79 ? 9.777 -2.600 -5.701 1.00 98.38 79 ARG A CA 1
ATOM 602 C C . ARG A 1 79 ? 10.101 -1.855 -6.993 1.00 98.38 79 ARG A C 1
ATOM 604 O O . ARG A 1 79 ? 11.186 -2.033 -7.534 1.00 98.38 79 ARG A O 1
ATOM 611 N N . THR A 1 80 ? 9.207 -0.983 -7.448 1.00 98.19 80 THR A N 1
ATOM 612 C CA . THR A 1 80 ? 9.460 -0.025 -8.521 1.00 98.19 80 THR A CA 1
ATOM 613 C C . THR A 1 80 ? 8.541 1.186 -8.377 1.00 98.19 80 THR A C 1
ATOM 615 O O . THR A 1 80 ? 7.435 1.064 -7.861 1.00 98.19 80 THR A O 1
ATOM 618 N N . ALA A 1 81 ? 8.995 2.349 -8.839 1.00 97.50 81 ALA A N 1
ATOM 619 C CA . ALA A 1 81 ? 8.174 3.553 -8.997 1.00 97.50 81 ALA A CA 1
ATOM 620 C C . ALA A 1 81 ? 8.107 4.002 -10.469 1.00 97.50 81 ALA A C 1
ATOM 622 O O . ALA A 1 81 ? 7.822 5.158 -10.768 1.00 97.50 81 ALA A O 1
ATOM 623 N N . ARG A 1 82 ? 8.437 3.104 -11.405 1.00 98.06 82 ARG A N 1
ATOM 624 C CA . ARG A 1 82 ? 8.503 3.420 -12.834 1.00 98.06 82 ARG A CA 1
ATOM 625 C C . ARG A 1 82 ? 7.116 3.622 -13.434 1.00 98.06 82 ARG A C 1
ATOM 627 O O . ARG A 1 82 ? 6.129 3.033 -12.994 1.00 98.06 82 ARG A O 1
ATOM 634 N N . ASN A 1 83 ? 7.082 4.383 -14.523 1.00 98.06 83 ASN A N 1
ATOM 635 C CA . ASN A 1 83 ? 5.977 4.305 -15.467 1.00 98.06 83 ASN A CA 1
ATOM 636 C C . ASN A 1 83 ? 6.079 2.987 -16.238 1.00 98.06 83 ASN A C 1
ATOM 638 O O . ASN A 1 83 ? 7.165 2.589 -16.657 1.00 98.06 83 ASN A O 1
ATOM 642 N N . LEU A 1 84 ? 4.945 2.318 -16.424 1.00 98.31 84 LEU A N 1
ATOM 643 C CA . LEU A 1 84 ? 4.861 1.076 -17.176 1.00 98.31 84 LEU A CA 1
ATOM 644 C C . LEU A 1 84 ? 5.208 1.327 -18.643 1.00 98.31 84 LEU A C 1
ATOM 646 O O . LEU A 1 84 ? 4.707 2.265 -19.261 1.00 98.31 84 LEU A O 1
ATOM 650 N N . GLU A 1 85 ? 5.998 0.441 -19.228 1.00 98.25 85 GLU A N 1
ATOM 651 C CA . GLU A 1 85 ? 6.366 0.463 -20.643 1.00 98.25 85 GLU A CA 1
ATOM 652 C C . GLU A 1 85 ? 5.918 -0.840 -21.317 1.00 98.25 85 GLU A C 1
ATOM 654 O O . GLU A 1 85 ? 5.673 -1.856 -20.660 1.00 98.25 85 GLU A O 1
ATOM 659 N N . ALA A 1 86 ? 5.765 -0.820 -22.643 1.00 98.31 86 ALA A N 1
ATOM 660 C CA . ALA A 1 86 ? 5.432 -2.033 -23.381 1.00 98.31 86 ALA A CA 1
ATOM 661 C C . ALA A 1 86 ? 6.561 -3.069 -23.236 1.00 98.31 86 ALA A C 1
ATOM 663 O O . ALA A 1 86 ? 7.733 -2.730 -23.361 1.00 98.31 86 ALA A O 1
ATOM 664 N N . GLY A 1 87 ? 6.202 -4.330 -22.982 1.00 98.06 87 GLY A N 1
ATOM 665 C CA . GLY A 1 87 ? 7.165 -5.419 -22.783 1.00 98.06 87 GLY A CA 1
ATOM 666 C C . GLY A 1 87 ? 7.618 -5.627 -21.335 1.00 98.06 87 GLY A C 1
ATOM 667 O O . GLY A 1 87 ? 8.217 -6.661 -21.054 1.00 98.06 87 GLY A O 1
ATOM 668 N N . MET A 1 88 ? 7.295 -4.720 -20.404 1.00 98.50 88 MET A N 1
ATOM 669 C CA . MET A 1 88 ? 7.465 -5.004 -18.976 1.00 98.50 88 MET A CA 1
ATOM 670 C C . MET A 1 88 ? 6.540 -6.141 -18.538 1.00 98.50 88 MET A C 1
ATOM 672 O O . MET A 1 88 ? 5.357 -6.161 -18.887 1.00 98.50 88 MET A O 1
ATOM 676 N N . VAL A 1 89 ? 7.074 -7.043 -17.718 1.00 98.56 89 VAL A N 1
ATOM 677 C CA . VAL A 1 89 ? 6.308 -8.069 -17.009 1.00 98.56 89 VAL A CA 1
ATOM 678 C C . VAL A 1 89 ? 6.274 -7.677 -15.537 1.00 98.56 89 VAL A C 1
ATOM 680 O O . VAL A 1 89 ? 7.305 -7.350 -14.950 1.00 98.56 89 VAL A O 1
ATOM 683 N N . ILE A 1 90 ? 5.078 -7.648 -14.955 1.00 98.62 90 ILE A N 1
ATOM 684 C CA . ILE A 1 90 ? 4.855 -7.141 -13.602 1.00 98.62 90 ILE A CA 1
ATOM 685 C C . ILE A 1 90 ? 3.817 -7.996 -12.878 1.00 98.62 90 ILE A C 1
ATOM 687 O O . ILE A 1 90 ? 2.847 -8.445 -13.494 1.00 98.62 90 ILE A O 1
ATOM 691 N N . THR A 1 91 ? 4.017 -8.222 -11.583 1.00 98.75 91 THR A N 1
ATOM 692 C CA . THR A 1 91 ? 3.012 -8.839 -10.715 1.00 98.75 91 THR A CA 1
ATOM 693 C C . THR A 1 91 ? 1.948 -7.817 -10.312 1.00 98.75 91 THR A C 1
ATOM 695 O O . THR A 1 91 ? 2.208 -6.615 -10.227 1.00 98.75 91 THR A O 1
ATOM 698 N N . VAL A 1 92 ? 0.726 -8.296 -10.076 1.00 98.69 92 VAL A N 1
ATOM 699 C CA . VAL A 1 92 ? -0.366 -7.512 -9.484 1.00 98.69 92 VAL A CA 1
ATOM 700 C C . VAL A 1 92 ? -0.908 -8.313 -8.311 1.00 98.69 92 VAL A C 1
ATOM 702 O O . VAL A 1 92 ? -1.596 -9.312 -8.507 1.00 98.69 92 VAL A O 1
ATOM 705 N N . GLU A 1 93 ? -0.557 -7.896 -7.103 1.00 98.44 93 GLU A N 1
ATOM 706 C CA . GLU A 1 93 ? -0.755 -8.659 -5.869 1.00 98.44 93 GLU A CA 1
ATOM 707 C C . GLU A 1 93 ? -1.305 -7.768 -4.742 1.00 98.44 93 GLU A C 1
ATOM 709 O O . GLU A 1 93 ? -0.670 -7.619 -3.703 1.00 98.44 93 GLU A O 1
ATOM 714 N N . PRO A 1 94 ? -2.480 -7.129 -4.910 1.00 98.12 94 PRO A N 1
ATOM 715 C CA . PRO A 1 94 ? -3.123 -6.459 -3.787 1.00 98.12 94 PRO A CA 1
ATOM 716 C C . PRO A 1 94 ? -3.461 -7.483 -2.695 1.00 98.12 94 PRO A C 1
ATOM 718 O O . PRO A 1 94 ? -3.851 -8.614 -2.993 1.00 98.12 94 PRO A O 1
ATOM 721 N N . GLY A 1 95 ? -3.346 -7.072 -1.436 1.00 96.25 95 GLY A N 1
ATOM 722 C CA . GLY A 1 95 ? -3.609 -7.925 -0.281 1.00 96.25 95 GLY A CA 1
ATOM 723 C C . GLY A 1 95 ? -4.383 -7.186 0.802 1.00 96.25 95 GLY A C 1
ATOM 724 O O . GLY A 1 95 ? -4.391 -5.960 0.844 1.00 96.25 95 GLY A O 1
ATOM 725 N N . VAL A 1 96 ? -5.048 -7.944 1.669 1.00 96.81 96 VAL A N 1
ATOM 726 C CA . VAL A 1 96 ? -5.714 -7.435 2.869 1.00 96.81 96 VAL A CA 1
ATOM 727 C C . VAL A 1 96 ? -5.350 -8.364 4.013 1.00 96.81 96 VAL A C 1
ATOM 729 O O . VAL A 1 96 ? -5.601 -9.565 3.934 1.00 96.81 96 VAL A O 1
ATOM 732 N N . TYR A 1 97 ? -4.771 -7.798 5.064 1.00 96.94 97 TYR A N 1
ATOM 733 C CA . TYR A 1 97 ? -4.336 -8.521 6.249 1.00 96.94 97 TYR A CA 1
ATOM 734 C C . TYR A 1 97 ? -4.780 -7.779 7.505 1.00 96.94 97 TYR A C 1
ATOM 736 O O . TYR A 1 97 ? -4.755 -6.548 7.558 1.00 96.94 97 TYR A O 1
ATOM 744 N N . PHE A 1 98 ? -5.108 -8.538 8.544 1.00 97.25 98 PHE A N 1
ATOM 745 C CA . PHE A 1 98 ? -5.416 -8.026 9.876 1.00 97.25 98 PHE A CA 1
ATOM 746 C C . PHE A 1 98 ? -4.266 -8.383 10.824 1.00 97.25 98 PHE A C 1
ATOM 748 O O . PHE A 1 98 ? -4.368 -9.272 11.664 1.00 97.25 98 PHE A O 1
ATOM 755 N N . ILE A 1 99 ? -3.120 -7.723 10.628 1.00 96.69 99 ILE A N 1
ATOM 756 C CA . ILE A 1 99 ? -1.888 -7.998 11.380 1.00 96.69 99 ILE A CA 1
ATOM 757 C C . ILE A 1 99 ? -1.963 -7.296 12.735 1.00 96.69 99 ILE A C 1
ATOM 759 O O . ILE A 1 99 ? -1.893 -6.068 12.785 1.00 96.69 99 ILE A O 1
ATOM 763 N N . ASP A 1 100 ? -2.027 -8.070 13.824 1.00 96.69 100 ASP A N 1
ATOM 764 C CA . ASP A 1 100 ? -2.242 -7.550 15.183 1.00 96.69 100 ASP A CA 1
ATOM 765 C C . ASP A 1 100 ? -1.313 -6.393 15.545 1.00 96.69 100 ASP A C 1
ATOM 767 O O . ASP A 1 100 ? -1.773 -5.339 15.968 1.00 96.69 100 ASP A O 1
ATOM 771 N N . TYR A 1 101 ? -0.012 -6.546 15.292 1.00 96.81 101 TYR A N 1
ATOM 772 C CA . TYR A 1 101 ? 0.967 -5.504 15.594 1.00 96.81 101 TYR A CA 1
ATOM 773 C C . TYR A 1 101 ? 0.683 -4.184 14.857 1.00 96.81 101 TYR A C 1
ATOM 775 O O . TYR A 1 101 ? 0.766 -3.116 15.458 1.00 96.81 101 TYR A O 1
ATOM 783 N N . LEU A 1 102 ? 0.331 -4.238 13.567 1.00 97.31 102 LEU A N 1
ATOM 784 C CA . LEU A 1 102 ? 0.048 -3.032 12.781 1.00 97.31 102 LEU A CA 1
ATOM 785 C C . LEU A 1 102 ? -1.289 -2.403 13.182 1.00 97.31 102 LEU A C 1
ATOM 787 O O . LEU A 1 102 ? -1.392 -1.178 13.248 1.00 97.31 102 LEU A O 1
ATOM 791 N N . LEU A 1 103 ? -2.293 -3.231 13.480 1.00 97.75 103 LEU A N 1
ATOM 792 C CA . LEU A 1 103 ? -3.588 -2.775 13.975 1.00 97.75 103 LEU A CA 1
ATOM 793 C C . LEU A 1 103 ? -3.454 -2.094 15.336 1.00 97.75 103 LEU A C 1
ATOM 795 O O . LEU A 1 103 ? -3.970 -0.995 15.511 1.00 97.75 103 LEU A O 1
ATOM 799 N N . ASP A 1 104 ? -2.718 -2.691 16.270 1.00 98.12 104 ASP A N 1
ATOM 800 C CA . ASP A 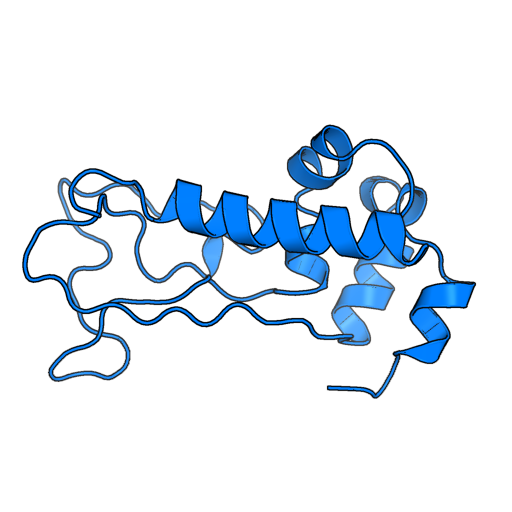1 104 ? -2.496 -2.132 17.606 1.00 98.12 104 ASP A CA 1
ATOM 801 C C . ASP A 1 104 ? -1.746 -0.800 17.532 1.00 98.12 104 ASP A C 1
ATOM 803 O O . ASP A 1 104 ? -2.116 0.164 18.204 1.00 98.12 104 ASP A O 1
ATOM 807 N N . GLN A 1 105 ? -0.731 -0.707 16.665 1.00 98.12 105 GLN A N 1
ATOM 808 C CA . GLN A 1 105 ? -0.043 0.556 16.401 1.00 98.12 105 GLN A CA 1
ATOM 809 C C . GLN A 1 105 ? -0.993 1.623 15.850 1.00 98.12 105 GLN A C 1
ATOM 811 O O . GLN A 1 105 ? -0.959 2.764 16.309 1.00 98.12 105 GLN A O 1
ATOM 816 N N . ALA A 1 106 ? -1.850 1.269 14.891 1.00 98.19 106 ALA A N 1
ATOM 817 C CA . ALA A 1 106 ? -2.790 2.209 14.289 1.00 98.19 106 ALA A CA 1
ATOM 818 C C . ALA A 1 106 ? -3.915 2.626 15.256 1.00 98.19 106 ALA A C 1
ATOM 820 O O . ALA A 1 106 ? -4.326 3.785 15.248 1.00 98.19 106 ALA A O 1
ATOM 821 N N . LEU A 1 107 ? -4.384 1.721 16.120 1.00 98.12 107 LEU A N 1
ATOM 822 C CA . LEU A 1 107 ? -5.349 2.011 17.186 1.00 98.12 107 LEU A CA 1
ATOM 823 C C . LEU A 1 107 ? -4.745 2.896 18.288 1.00 98.12 107 LEU A C 1
ATOM 825 O O . LEU A 1 107 ? -5.460 3.699 18.887 1.00 98.12 107 LEU A O 1
ATOM 829 N N . GLY A 1 108 ? -3.438 2.781 18.537 1.00 98.06 108 GLY A N 1
ATOM 830 C CA . GLY A 1 108 ? -2.698 3.628 19.475 1.00 98.06 108 GLY A CA 1
ATOM 831 C C . GLY A 1 108 ? -2.300 5.005 18.930 1.00 98.06 108 GLY A C 1
ATOM 832 O O . GLY A 1 108 ? -1.926 5.877 19.713 1.00 98.06 108 GLY A O 1
ATOM 833 N N . ASP A 1 109 ? -2.379 5.220 17.616 1.00 97.75 109 ASP A N 1
ATOM 834 C CA . ASP A 1 109 ? -2.027 6.474 16.944 1.00 97.75 109 ASP A CA 1
ATOM 835 C C . ASP A 1 109 ? -3.277 7.362 16.761 1.00 97.75 109 ASP A C 1
ATOM 837 O O . ASP A 1 109 ? -4.153 7.004 15.971 1.00 97.75 109 ASP A O 1
ATOM 841 N N . PRO A 1 110 ? -3.396 8.527 17.437 1.00 97.00 110 PRO A N 1
ATOM 842 C CA . PRO A 1 110 ? -4.560 9.414 17.317 1.00 97.00 110 PRO A CA 1
ATOM 843 C C . PRO A 1 110 ? -4.860 9.886 15.889 1.00 97.00 110 PRO A C 1
ATOM 845 O O . PRO A 1 110 ? -6.019 10.161 15.564 1.00 97.00 110 PRO A O 1
ATOM 848 N N . ASP A 1 111 ? -3.845 9.961 15.025 1.00 95.69 111 ASP A N 1
ATOM 849 C CA . ASP A 1 111 ? -4.023 10.384 13.637 1.00 95.69 111 ASP A CA 1
ATOM 850 C C . ASP A 1 111 ? -4.673 9.294 12.777 1.00 95.69 111 ASP A C 1
ATOM 852 O O . ASP A 1 111 ? -5.252 9.608 11.736 1.00 95.69 111 ASP A O 1
ATOM 856 N N . LYS A 1 112 ? -4.632 8.030 13.218 1.00 97.62 112 LYS A N 1
ATOM 857 C CA . LYS A 1 112 ? -5.212 6.877 12.508 1.00 97.62 112 LYS A CA 1
ATOM 858 C C . LYS A 1 112 ? -6.436 6.306 13.210 1.00 97.62 112 LYS A C 1
ATOM 860 O O . LYS A 1 112 ? -7.431 6.017 12.549 1.00 97.62 112 LYS A O 1
ATOM 865 N N . SER A 1 113 ? -6.404 6.190 14.534 1.00 98.19 113 SER A N 1
ATOM 866 C CA . SER A 1 113 ? -7.449 5.550 15.341 1.00 98.19 113 SER A CA 1
ATOM 867 C C . SER A 1 113 ? -8.822 6.202 15.184 1.00 98.19 113 SER A C 1
ATOM 869 O O . SER A 1 113 ? -9.842 5.514 15.227 1.00 98.19 113 SER A O 1
ATOM 871 N N . LYS A 1 114 ? -8.867 7.507 14.887 1.00 98.25 114 LYS A N 1
ATOM 872 C CA . LYS A 1 114 ? -10.106 8.227 14.552 1.00 98.25 114 LYS A CA 1
ATOM 873 C C . LYS A 1 114 ? -10.859 7.627 13.353 1.00 98.25 114 LYS A C 1
ATOM 875 O O . LYS A 1 114 ? -12.088 7.690 13.326 1.00 98.25 114 LYS A O 1
ATOM 880 N N . PHE A 1 115 ? -10.155 7.001 12.409 1.00 98.69 115 PHE A N 1
ATOM 881 C CA . PHE A 1 115 ? -10.738 6.369 11.220 1.00 98.69 115 PHE A CA 1
ATOM 882 C C . PHE A 1 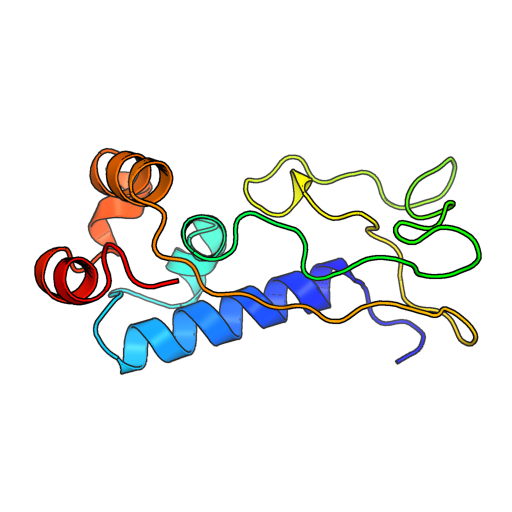115 ? -11.089 4.890 11.415 1.00 98.69 115 PHE A C 1
ATOM 884 O O . PHE A 1 115 ? -11.837 4.338 10.614 1.00 98.69 115 PHE A O 1
ATOM 891 N N . LEU A 1 116 ? -10.562 4.238 12.451 1.00 98.56 116 LEU A N 1
ATOM 892 C CA . LEU A 1 116 ? -10.780 2.815 12.712 1.00 98.56 116 LEU A CA 1
ATOM 893 C C . LEU A 1 116 ? -12.080 2.608 13.503 1.00 98.56 116 LEU A C 1
ATOM 895 O O . LEU A 1 116 ? -12.425 3.427 14.363 1.00 98.56 116 LEU A O 1
ATOM 899 N N . VAL A 1 117 ? -12.784 1.507 13.226 1.00 98.50 117 VAL A N 1
ATOM 900 C CA . VAL A 1 117 ? -13.943 1.030 14.000 1.00 98.50 117 VAL A CA 1
ATOM 901 C C . VAL A 1 117 ? -13.511 -0.233 14.762 1.00 98.50 117 VAL A C 1
ATOM 903 O O . VAL A 1 117 ? -13.576 -1.327 14.198 1.00 98.50 117 VAL A O 1
ATOM 906 N N . PRO A 1 118 ? -12.995 -0.106 16.004 1.00 97.44 118 PRO A N 1
ATOM 907 C CA . PRO A 1 118 ? -12.316 -1.203 16.697 1.00 97.44 118 PRO A CA 1
ATOM 908 C C . PRO A 1 118 ? -13.185 -2.449 16.858 1.00 97.44 118 PRO A C 1
ATOM 910 O O . PRO A 1 118 ? -12.712 -3.559 16.650 1.00 97.44 118 PRO A O 1
ATOM 913 N N . GLU A 1 119 ? -14.467 -2.262 17.166 1.00 97.19 119 GLU A N 1
ATOM 914 C CA . GLU A 1 119 ? -15.406 -3.356 17.404 1.00 97.19 119 GLU A CA 1
ATOM 915 C C . GLU A 1 119 ? -15.641 -4.185 16.136 1.00 97.19 119 GLU A C 1
ATOM 917 O O . GLU A 1 119 ? -15.747 -5.404 16.216 1.00 97.19 119 GLU A O 1
ATOM 922 N N . ALA A 1 120 ? -15.679 -3.533 14.970 1.00 97.31 120 ALA A N 1
ATOM 923 C CA . ALA A 1 120 ? -15.853 -4.205 13.685 1.00 97.31 120 ALA A CA 1
ATOM 924 C C . ALA A 1 120 ? -14.560 -4.889 13.212 1.00 97.31 120 ALA A C 1
ATOM 926 O O . ALA A 1 120 ? -14.611 -5.944 12.590 1.00 97.31 120 ALA A O 1
ATOM 927 N N . LEU A 1 121 ? -13.395 -4.302 13.511 1.00 96.94 121 LEU A N 1
ATOM 928 C CA . LEU A 1 121 ? -12.088 -4.864 13.155 1.00 96.94 121 LEU A CA 1
ATOM 929 C C . LEU A 1 121 ? -11.730 -6.104 13.981 1.00 96.94 121 LEU A C 1
ATOM 931 O O . LEU A 1 121 ? -11.045 -6.991 13.474 1.00 96.94 121 LEU A O 1
ATOM 935 N N . GLU A 1 122 ? -12.198 -6.181 15.227 1.00 96.00 122 GLU A N 1
ATOM 936 C CA . GLU A 1 122 ? -11.926 -7.309 16.123 1.00 96.00 122 GLU A CA 1
ATOM 937 C C . GLU A 1 122 ? -12.430 -8.644 15.551 1.00 96.00 122 GLU A C 1
ATOM 939 O O . GLU A 1 122 ? -11.772 -9.668 15.710 1.00 96.00 122 GLU A O 1
ATOM 944 N N . GLU A 1 123 ? -13.540 -8.630 14.803 1.00 95.00 123 GLU A N 1
ATOM 945 C CA . GLU A 1 123 ? -14.101 -9.823 14.147 1.00 95.00 123 GLU A CA 1
ATOM 946 C C . GLU A 1 123 ? -13.160 -10.450 13.104 1.00 95.00 123 GLU A C 1
ATOM 948 O O . GLU A 1 123 ? -13.308 -11.625 12.764 1.00 95.00 123 GLU A O 1
ATOM 953 N N . TYR A 1 124 ? -12.193 -9.679 12.601 1.00 95.06 124 TYR A N 1
ATOM 954 C CA . TYR A 1 124 ? -11.258 -10.099 11.559 1.00 95.06 124 TYR A CA 1
ATOM 955 C C . TYR A 1 124 ? -9.845 -10.367 12.089 1.00 95.06 124 TYR A C 1
ATOM 957 O O . TYR A 1 124 ? -8.983 -10.810 11.326 1.00 95.06 124 TYR A O 1
ATOM 965 N N . ARG A 1 125 ? -9.572 -10.140 13.382 1.00 93.81 125 ARG A N 1
ATOM 966 C CA . ARG A 1 125 ? -8.276 -10.516 13.962 1.00 93.81 125 ARG A CA 1
ATOM 967 C C . ARG A 1 125 ? -8.062 -12.022 13.878 1.00 93.81 125 ARG A C 1
ATOM 969 O O . ARG A 1 125 ? -8.975 -12.820 14.075 1.00 93.81 125 ARG A O 1
ATOM 976 N N . GLY A 1 126 ? -6.827 -12.412 13.569 1.00 87.38 126 GLY A N 1
ATOM 977 C CA . GLY A 1 126 ? -6.464 -13.813 13.349 1.00 87.38 126 GLY A CA 1
ATOM 978 C C . GLY A 1 126 ? -6.976 -14.409 12.032 1.00 87.38 126 GLY A C 1
ATOM 979 O O . GLY A 1 126 ? -6.775 -15.602 11.802 1.00 87.38 126 GLY A O 1
ATOM 980 N N . PHE A 1 127 ? -7.616 -13.611 11.168 1.00 80.44 127 PHE A N 1
ATOM 981 C CA . PHE A 1 127 ? -7.976 -13.998 9.807 1.00 80.44 127 PHE A CA 1
ATOM 982 C C . PHE A 1 127 ? -6.970 -13.428 8.795 1.00 80.44 127 PHE A C 1
ATOM 984 O O . PHE A 1 127 ? -6.706 -12.222 8.778 1.00 80.44 127 PHE A O 1
ATOM 991 N N . GLY A 1 128 ? -6.449 -14.301 7.926 1.00 61.97 128 GLY A N 1
ATOM 992 C CA . GLY A 1 128 ? -5.413 -13.976 6.935 1.00 61.97 128 GLY A CA 1
ATOM 993 C C . GLY A 1 128 ? -4.155 -14.810 7.103 1.00 61.97 128 GLY A C 1
ATOM 994 O O . GLY A 1 128 ? -3.586 -14.799 8.214 1.00 61.97 128 GLY A O 1
#

Sequence (128 aa):
KPGVSWLDMHDLSYRVLCTEFLKLGLLRGELEELMDANLGSVFMPHGLGHLLGLDTHDVGGYGEGLPPRDSRPGYSSLRTARNLEAGMVITVEPGVYFIDYLLDQALGDPDKSKFLVPEALEEYRGFG